Protein 6YIP (pdb70)

Structure (mmCIF, N/CA/C/O backbone):
data_6YIP
#
_entry.id   6YIP
#
_cell.length_a   30.240
_cell.length_b   32.925
_cell.length_c   159.735
_cell.angle_alpha   90.000
_cell.angle_beta   90.000
_cell.angle_gamma   90.000
#
_symmetry.space_group_name_H-M   'P 21 21 21'
#
loop_
_entity.id
_entity.type
_entity.pdbx_description
1 polymer 'Kinesin-like protein KIF20A'
2 non-polymer 'ISOPROPYL ALCOHOL'
3 water water
#
loop_
_atom_site.group_PDB
_atom_site.id
_atom_site.type_symbol
_atom_site.label_atom_id
_atom_site.label_alt_id
_atom_site.label_comp_id
_atom_site.label_asym_id
_atom_site.label_entity_id
_atom_site.label_seq_id
_atom_site.pdbx_PDB_ins_code
_atom_site.Cartn_x
_atom_site.Cartn_y
_atom_site.Cartn_z
_atom_site.occupancy
_atom_site.B_iso_or_equiv
_atom_site.auth_seq_id
_atom_site.auth_comp_id
_atom_site.auth_asym_id
_atom_site.auth_atom_id
_atom_site.pdbx_PDB_model_num
ATOM 1 N N . GLY A 1 1 ? 13.93864 20.82320 5.04773 1.000 26.62173 594 GLY A N 1
ATOM 2 C CA . GLY A 1 1 ? 14.19034 19.56431 4.37157 1.000 16.10499 594 GLY A CA 1
ATOM 3 C C . GLY A 1 1 ? 14.38575 18.38590 5.28926 1.000 23.79437 594 GLY A C 1
ATOM 4 O O . GLY A 1 1 ? 14.01009 18.42326 6.46153 1.000 19.35418 594 GLY A O 1
ATOM 7 N N . PRO A 1 2 ? 14.98346 17.33829 4.77929 1.000 14.76578 595 PRO A N 1
ATOM 8 C CA . PRO A 1 2 ? 15.08929 16.11416 5.58044 1.000 23.44426 595 PRO A CA 1
ATOM 9 C C . PRO A 1 2 ? 16.15075 16.17843 6.65952 1.000 26.38185 595 PRO A C 1
ATOM 10 O O . PRO A 1 2 ? 16.05875 15.46286 7.66769 1.000 18.38130 595 PRO A O 1
ATOM 21 N N . MET A 1 3 ? 17.19023 16.98978 6.44103 1.000 29.86250 596 MET A N 1
ATOM 22 C CA . MET A 1 3 ? 18.20133 17.17099 7.48182 1.000 25.21297 596 MET A CA 1
ATOM 23 C C . MET A 1 3 ? 17.60836 17.90199 8.67362 1.000 8.71074 596 MET A C 1
ATOM 24 O O . MET A 1 3 ? 17.90867 17.58928 9.81655 1.000 11.38838 596 MET A O 1
ATOM 38 N N . VAL A 1 4 ? 16.81754 18.93448 8.40895 1.000 7.15405 597 VAL A N 1
ATOM 39 C CA . VAL A 1 4 ? 16.08767 19.59140 9.46260 1.000 9.06204 597 VAL A CA 1
ATOM 40 C C . VAL A 1 4 ? 15.17726 18.60998 10.14208 1.000 14.72107 597 VAL A C 1
ATOM 41 O O . VAL A 1 4 ? 15.05293 18.61321 11.36275 1.000 21.18876 597 VAL A O 1
ATOM 54 N N . GLU A 1 5 ? 14.52928 17.73894 9.38332 1.000 19.73657 598 GLU A N 1
ATOM 55 C CA . GLU A 1 5 ? 13.57539 16.82019 9.98332 1.000 20.99183 598 GLU A CA 1
ATOM 56 C C . GLU A 1 5 ? 14.25892 15.79062 10.88923 1.000 17.40320 598 GLU A C 1
ATOM 57 O O . GLU A 1 5 ? 13.73197 15.43247 11.95195 1.000 10.68630 598 GLU A O 1
ATOM 69 N N . GLN A 1 6 ? 15.38513 15.26060 10.42667 1.000 20.62781 599 GLN A N 1
ATOM 70 C CA A GLN A 1 6 ? 16.14126 14.33974 11.28434 0.503 19.09864 599 GLN A CA 1
ATOM 71 C CA B GLN A 1 6 ? 16.14834 14.33914 11.27551 0.497 19.07070 599 GLN A CA 1
ATOM 72 C C . GLN A 1 6 ? 16.53848 15.01568 12.56712 1.000 11.47549 599 GLN A C 1
ATOM 73 O O . GLN A 1 6 ? 16.53657 14.39975 13.64032 1.000 12.59195 599 GLN A O 1
ATOM 100 N N . MET A 1 7 ? 16.88091 16.29442 12.51364 1.000 10.04035 600 MET A N 1
ATOM 101 C CA A MET A 1 7 ? 17.24579 17.00772 13.72146 0.333 11.43509 600 MET A CA 1
ATOM 102 C CA B MET A 1 7 ? 17.24619 17.01233 13.71566 0.667 11.25690 600 MET A CA 1
ATOM 103 C C . MET A 1 7 ? 16.04040 17.18705 14.63579 1.000 13.73149 600 MET A C 1
ATOM 104 O O . MET A 1 7 ? 16.12714 16.98189 15.85649 1.000 12.23423 600 MET A O 1
ATOM 129 N N . GLN A 1 8 ? 14.90517 17.56975 14.07625 1.000 14.86780 601 GLN A N 1
ATOM 130 C CA . GLN A 1 8 ? 13.72591 17.75789 14.89998 1.000 9.92288 601 GLN A CA 1
ATOM 131 C C . GLN A 1 8 ? 13.27841 16.43604 15.51491 1.000 6.33580 601 GLN A C 1
ATOM 132 O O . GLN A 1 8 ? 12.73481 16.42066 16.63129 1.000 12.69769 601 GLN A O 1
ATOM 146 N N . GLN A 1 9 ? 13.45927 15.33340 14.78754 1.000 7.91316 602 GLN A N 1
ATOM 147 C CA . GLN A 1 9 ? 13.07941 14.02406 15.29789 1.000 11.93404 602 GLN A CA 1
ATOM 148 C C . GLN A 1 9 ? 13.96517 13.59693 16.46815 1.000 0.86856 602 GLN A C 1
ATOM 149 O O . GLN A 1 9 ? 13.47539 13.15038 17.50065 1.000 6.21192 602 GLN A O 1
ATOM 163 N N . ARG A 1 10 ? 15.27417 13.79645 16.32724 1.000 20.29070 603 ARG A N 1
ATOM 164 C CA . ARG A 1 10 ? 16.15712 13.48174 17.45209 1.000 13.30531 603 ARG A CA 1
ATOM 165 C C . ARG A 1 10 ? 15.83746 14.33365 18.67139 1.000 15.33975 603 ARG A C 1
ATOM 166 O O . ARG A 1 10 ? 15.89145 13.85072 19.80511 1.000 15.20642 603 ARG A O 1
ATOM 187 N N . GLU A 1 11 ? 15.51861 15.59914 18.46753 1.000 10.79907 604 GLU A N 1
ATOM 188 C CA . GLU A 1 11 ? 15.28215 16.49269 19.57370 1.000 9.94914 604 GLU A CA 1
ATOM 189 C C . GLU A 1 11 ? 14.01355 16.09739 20.31639 1.000 8.75817 604 GLU A C 1
ATOM 190 O O . GLU A 1 11 ? 14.00440 15.97448 21.54319 1.000 13.73492 604 GLU A O 1
ATOM 202 N N . GLN A 1 12 ? 12.94308 15.83147 19.56189 1.000 7.63429 605 GLN A N 1
ATOM 203 C CA . GLN A 1 12 ? 11.70681 15.40379 20.21571 1.000 8.81639 605 GLN A CA 1
ATOM 204 C C . GLN A 1 12 ? 11.89597 14.08170 20.93601 1.000 3.58353 605 GLN A C 1
ATOM 205 O O . GLN A 1 12 ? 11.36466 13.88108 22.02183 1.000 8.11169 605 GLN A O 1
ATOM 219 N N . TRP A 1 13 ? 12.54587 13.12093 20.28253 1.000 8.79852 606 TRP A N 1
ATOM 220 C CA . TRP A 1 13 ? 12.79404 11.84945 20.95084 1.000 13.33861 606 TRP A CA 1
ATOM 221 C C . TRP A 1 13 ? 13.42149 12.05658 22.32121 1.000 4.45523 606 TRP A C 1
ATOM 222 O O . TRP A 1 13 ? 12.97770 11.47894 23.33699 1.000 9.52678 606 TRP A O 1
ATOM 243 N N . CYS A 1 14 ? 14.41180 12.94279 22.43888 1.000 8.10073 607 CYS A N 1
ATOM 244 C CA . CYS A 1 14 ? 15.08477 13.13239 23.69396 1.000 7.09948 607 CYS A CA 1
ATOM 245 C C . CYS A 1 14 ? 14.19219 13.86612 24.71438 1.000 9.07052 607 CYS A C 1
ATOM 246 O O . CYS A 1 14 ? 14.19852 13.56144 25.88962 1.000 12.78264 607 CYS A O 1
ATOM 253 N N . SER A 1 15 ? 13.55980 14.92675 24.20017 1.000 6.70543 608 SER A N 1
ATOM 254 C CA A SER A 1 15 ? 12.60266 15.66651 25.03693 0.643 9.53888 608 SER A CA 1
ATOM 255 C CA B SER A 1 15 ? 12.58622 15.66828 25.02110 0.357 9.11472 608 SER A CA 1
ATOM 256 C C . SER A 1 15 ? 11.61807 14.73142 25.69357 1.000 1.38695 608 SER A C 1
ATOM 257 O O . SER A 1 15 ? 11.25328 14.91536 26.83686 1.000 9.26792 608 SER A O 1
ATOM 272 N N . GLU A 1 16 ? 11.11054 13.74403 24.96519 1.000 7.00635 609 GL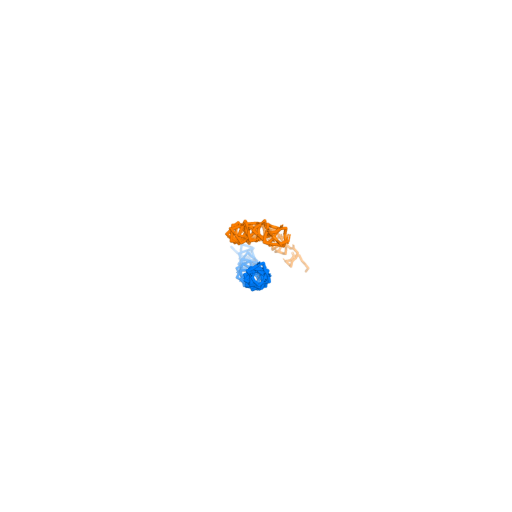U A N 1
ATOM 273 C CA . GLU A 1 16 ? 10.14599 12.88331 25.62844 1.000 11.55229 609 GLU A CA 1
ATOM 274 C C . GLU A 1 16 ? 10.77617 12.05965 26.73663 1.000 11.61722 609 GLU A C 1
ATOM 275 O O . GLU A 1 16 ? 10.13927 11.80667 27.75072 1.000 9.09541 609 GLU A O 1
ATOM 287 N N . HIS A 1 17 ? 12.01765 11.62919 26.56685 1.000 8.78672 610 HIS A N 1
ATOM 288 C CA . HIS A 1 17 ? 12.70026 10.91492 27.62688 1.000 10.28000 610 HIS A CA 1
ATOM 289 C C . HIS A 1 17 ? 13.02035 11.81361 28.82401 1.000 14.89875 610 HIS A C 1
ATOM 290 O O . HIS A 1 17 ? 12.94888 11.37451 29.97367 1.000 8.42581 610 HIS A O 1
ATOM 304 N N . LEU A 1 18 ? 13.38379 13.07694 28.59023 1.000 7.49416 611 LEU A N 1
ATOM 305 C CA . LEU A 1 18 ? 13.59075 13.98104 29.70309 1.000 11.36450 611 LEU A CA 1
ATOM 306 C C . LEU A 1 18 ? 12.29949 14.17370 30.49149 1.000 10.15599 611 LEU A C 1
ATOM 307 O O . LEU A 1 18 ? 12.30365 14.22704 31.71613 1.000 9.59036 611 LEU A O 1
ATOM 323 N N . ASP A 1 19 ? 11.16795 14.24842 29.78746 1.000 11.79882 612 ASP A N 1
ATOM 324 C CA . ASP A 1 19 ? 9.89677 14.36340 30.50306 1.000 10.55475 612 ASP A CA 1
ATOM 325 C C . ASP A 1 19 ? 9.63868 13.15168 31.38276 1.000 4.79277 612 ASP A C 1
ATOM 326 O O . ASP A 1 19 ? 9.12877 13.28895 32.49050 1.000 14.15624 612 ASP A O 1
ATOM 335 N N . THR A 1 20 ? 9.79479 11.94892 30.80445 1.000 9.54826 613 THR A N 1
ATOM 336 C CA . THR A 1 20 ? 9.61794 10.73278 31.59949 1.000 7.19250 613 THR A CA 1
ATOM 337 C C . THR A 1 20 ? 10.56250 10.67933 32.79678 1.000 9.86365 613 THR A C 1
ATOM 338 O O . THR A 1 20 ? 10.16138 10.30676 33.89868 1.000 9.08615 613 THR A O 1
ATOM 349 N N . GLN A 1 21 ? 11.83631 11.02176 32.60890 1.000 4.85365 614 GLN A N 1
ATOM 350 C CA . GLN A 1 21 ? 12.72025 11.01478 33.75797 1.000 7.08795 614 GLN A CA 1
ATOM 351 C C . GLN A 1 21 ? 12.23461 11.97231 34.83139 1.000 16.06777 614 GLN A C 1
ATOM 352 O O . GLN A 1 21 ? 12.15601 11.62372 36.01113 1.000 13.81830 614 GLN A O 1
ATOM 366 N N . LYS A 1 22 ? 11.90597 13.19306 34.43822 1.000 3.91417 615 LYS A N 1
ATOM 367 C CA . LYS A 1 22 ? 11.36496 14.14863 35.37619 1.000 3.90515 615 LYS A CA 1
ATOM 368 C C . LYS A 1 22 ? 10.22337 13.55039 36.18125 1.000 8.27685 615 LYS A C 1
ATOM 369 O O . LYS A 1 22 ? 10.17891 13.70712 37.39516 1.000 13.08094 615 LYS A O 1
ATOM 388 N N . GLU A 1 23 ? 9.29953 12.83262 35.53226 1.000 3.00604 616 GLU A N 1
ATOM 389 C CA . GLU A 1 23 ? 8.21666 12.26936 36.34464 1.000 3.15827 616 GLU A CA 1
ATOM 390 C C . GLU A 1 23 ? 8.68399 11.12807 37.23733 1.000 10.41177 616 GLU A C 1
ATOM 391 O O . GLU A 1 23 ? 8.16921 10.94009 38.33983 1.000 14.98231 616 GLU A O 1
ATOM 403 N N . LEU A 1 24 ? 9.57154 10.27458 36.72446 1.000 14.99840 617 LEU A N 1
ATOM 404 C CA . LEU A 1 24 ? 10.07669 9.19276 37.55519 1.000 12.79423 617 LEU A CA 1
ATOM 405 C C . LEU A 1 24 ? 10.86263 9.72031 38.74927 1.000 3.20396 617 LEU A C 1
ATOM 406 O O . LEU A 1 24 ? 10.78231 9.17874 39.85222 1.000 5.20167 617 LEU A O 1
ATOM 422 N N . LEU A 1 25 ? 11.62682 10.78429 38.56653 1.000 4.87306 618 LEU A N 1
ATOM 423 C CA . LEU A 1 25 ? 12.37792 11.26956 39.70680 1.000 3.35639 618 LEU A CA 1
ATOM 424 C C . LEU A 1 25 ? 11.47093 11.80587 40.81277 1.000 5.60009 618 LEU A C 1
ATOM 425 O O . LEU A 1 25 ? 11.79246 11.72995 42.00129 1.000 5.75316 618 LEU A O 1
ATOM 441 N N . GLU A 1 26 ? 10.38565 12.44602 40.42035 1.000 7.64534 619 GLU A N 1
ATOM 442 C CA . GLU A 1 26 ? 9.44338 12.91528 41.40718 1.000 10.13058 619 GLU A CA 1
ATOM 443 C C . GLU A 1 26 ? 8.81119 11.75842 42.16282 1.000 11.97793 619 GLU A C 1
ATOM 444 O O . GLU A 1 26 ? 8.52552 11.87806 43.35249 1.000 14.06907 619 GLU A O 1
ATOM 456 N N . GLU A 1 27 ? 8.56672 10.63004 41.49610 1.000 9.44063 620 GLU A N 1
ATOM 457 C CA . GLU A 1 27 ? 8.02330 9.50738 42.25394 1.000 9.69507 620 GLU A CA 1
ATOM 458 C C . GLU A 1 27 ? 9.05105 8.96724 43.22785 1.000 14.91458 620 GLU A C 1
ATOM 459 O O . GLU A 1 27 ? 8.71423 8.57511 44.35796 1.000 12.21836 620 GLU A O 1
ATOM 471 N N . MET A 1 28 ? 10.30098 8.85144 42.78149 1.000 7.43154 621 MET A N 1
ATOM 472 C CA . MET A 1 28 ? 11.34771 8.43374 43.70728 1.000 8.76335 621 MET A CA 1
ATOM 473 C C . MET A 1 28 ? 11.49189 9.36843 44.90221 1.000 5.46814 621 MET A C 1
ATOM 474 O O . MET A 1 28 ? 11.82681 8.92571 45.99590 1.000 6.74944 621 MET A O 1
ATOM 488 N N . TYR A 1 29 ? 11.31227 10.67336 44.67325 1.000 5.30242 622 TYR A N 1
ATOM 489 C CA . TYR A 1 29 ? 11.34206 11.61587 45.79287 1.000 10.61496 622 TYR A CA 1
ATOM 490 C C . TYR A 1 29 ? 10.16342 11.38560 46.72684 1.000 12.49899 622 TYR A C 1
ATOM 491 O O . TYR A 1 29 ? 10.33214 11.28724 47.93410 1.000 9.81809 622 TYR A O 1
ATOM 509 N N . GLU A 1 30 ? 8.96136 11.22509 46.17992 1.000 9.90650 623 GLU A N 1
ATOM 510 C CA . GLU A 1 30 ? 7.81309 10.93576 47.02705 1.000 8.67865 623 GLU A CA 1
ATOM 511 C C . GLU A 1 30 ? 8.03188 9.69903 47.89087 1.000 10.70661 623 GLU A C 1
ATOM 512 O O . GLU A 1 30 ? 7.71907 9.71538 49.07348 1.000 16.05617 623 GLU A O 1
ATOM 524 N N . GLU A 1 31 ? 8.58923 8.63495 47.31883 1.000 9.28403 624 GLU A N 1
ATOM 525 C CA . GLU A 1 31 ? 8.84455 7.46158 48.15304 1.000 10.89913 624 GLU A CA 1
ATOM 526 C C . GLU A 1 31 ? 9.90443 7.76200 49.19926 1.000 7.74500 624 GLU A C 1
ATOM 527 O O . GLU A 1 31 ? 9.79971 7.31378 50.33929 1.000 14.38774 624 GLU A O 1
ATOM 539 N N . LYS A 1 32 ? 10.97050 8.46150 48.82242 1.000 7.72344 625 LYS A N 1
ATOM 540 C CA . LYS A 1 32 ? 12.01252 8.74095 49.80498 1.000 6.56174 625 LYS A CA 1
ATOM 541 C C . LYS A 1 32 ? 11.50719 9.64285 50.90842 1.000 0.10331 625 LYS A C 1
ATOM 542 O O . LYS A 1 32 ? 11.99607 9.58123 52.02065 1.000 4.51312 625 LYS A O 1
ATOM 561 N N . LEU A 1 33 ? 10.61609 10.57286 50.55058 1.000 11.60129 626 LEU A N 1
ATOM 562 C CA . LEU A 1 33 ? 9.94118 11.38684 51.53810 1.000 7.92812 626 LEU A CA 1
ATOM 563 C C . LEU A 1 33 ? 9.10465 10.53498 52.45958 1.000 6.21283 626 LEU A C 1
ATOM 564 O O . LEU A 1 33 ? 9.13191 10.71268 53.67949 1.000 10.74480 626 LEU A O 1
ATOM 580 N N . ASN A 1 34 ? 8.32836 9.60928 51.89337 1.000 11.76260 627 ASN A N 1
ATOM 581 C CA . ASN A 1 34 ? 7.53014 8.72289 52.74257 1.000 12.62368 627 ASN A CA 1
ATOM 582 C C . ASN A 1 34 ? 8.42414 7.97376 53.72784 1.000 7.86372 627 ASN A C 1
ATOM 583 O O . ASN A 1 34 ? 8.11182 7.87132 54.91498 1.000 11.60870 627 ASN A O 1
ATOM 594 N N . ILE A 1 35 ? 9.52146 7.39975 53.23389 1.000 16.28091 628 ILE A N 1
ATOM 595 C CA . ILE A 1 35 ? 10.42932 6.67176 54.10985 1.000 11.48232 628 ILE A CA 1
ATOM 596 C C . ILE A 1 35 ? 10.96287 7.58265 55.19874 1.000 6.20229 628 ILE A C 1
ATOM 597 O O . ILE A 1 35 ? 11.07680 7.17886 56.35195 1.000 8.40571 628 ILE A O 1
ATOM 613 N N . LEU A 1 36 ? 11.29358 8.82846 54.85578 1.000 7.55785 629 LEU A N 1
ATOM 614 C CA . LEU A 1 36 ? 11.86087 9.73045 55.86014 1.000 10.39039 629 LEU A CA 1
ATOM 615 C C . LEU A 1 36 ? 10.81948 10.15689 56.90101 1.000 4.79569 629 LEU A C 1
ATOM 616 O O . LEU A 1 36 ? 11.04213 10.03554 58.11217 1.000 10.80852 629 LEU A O 1
ATOM 632 N N . LYS A 1 37 ? 9.65924 10.63577 56.46186 1.000 14.34915 630 LYS A N 1
ATOM 633 C CA . LYS A 1 37 ? 8.58968 10.88786 57.42594 1.000 13.96806 630 LYS A CA 1
ATOM 634 C C . LYS A 1 37 ? 8.40564 9.70289 58.35438 1.000 8.03327 630 LYS A C 1
ATOM 635 O O . LYS A 1 37 ? 8.36757 9.85790 59.58037 1.000 15.27611 630 LYS A O 1
ATOM 654 N N . GLU A 1 38 ? 8.29087 8.49728 57.80170 1.000 10.53486 631 GLU A N 1
ATOM 655 C CA . GLU A 1 38 ? 8.01751 7.34426 58.64424 1.000 5.82770 631 GLU A CA 1
ATOM 656 C C . GLU A 1 38 ? 9.16691 7.08566 59.60828 1.000 9.18053 631 GLU A C 1
ATOM 657 O O . GLU A 1 38 ? 8.95020 6.80135 60.78432 1.000 13.58677 631 GLU A O 1
ATOM 669 N N . SER A 1 39 ? 10.40362 7.22237 59.14961 1.000 6.03098 632 SER A N 1
ATOM 670 C CA . SER A 1 39 ? 11.51141 6.96013 60.05144 1.000 3.51166 632 SER A CA 1
ATOM 671 C C . SER A 1 39 ? 11.56118 7.98386 61.15849 1.000 13.78146 632 SER A C 1
ATOM 672 O O . SER A 1 39 ? 11.80552 7.64979 62.33270 1.000 13.96116 632 SER A O 1
ATOM 680 N N . LEU A 1 40 ? 11.40229 9.25972 60.80453 1.000 11.30629 633 LEU A N 1
ATOM 681 C CA . LEU A 1 40 ? 11.50080 10.30288 61.81629 1.000 7.02166 633 LEU A CA 1
ATOM 682 C C . LEU A 1 40 ? 10.35108 10.19650 62.81582 1.000 1.88728 633 LEU A C 1
ATOM 683 O O . LEU A 1 40 ? 10.55973 10.22370 64.01740 1.000 7.54787 633 LEU A O 1
ATOM 699 N N . THR A 1 41 ? 9.12388 10.07475 62.32361 1.000 15.24095 634 THR A N 1
ATOM 700 C CA . THR A 1 41 ? 8.01324 9.86072 63.24869 1.000 15.25061 634 THR A CA 1
ATOM 701 C C . THR A 1 41 ? 8.27840 8.67342 64.18259 1.000 19.77759 634 THR A C 1
ATOM 702 O O . THR A 1 41 ? 8.34756 8.83228 65.40527 1.000 30.55877 634 THR A O 1
ATOM 713 N N . SER A 1 42 ? 8.45404 7.47424 63.63151 1.000 12.69371 635 SER A N 1
ATOM 714 C CA A SER A 1 42 ? 8.63930 6.30032 64.47992 0.532 9.88274 635 SER A CA 1
ATOM 715 C CA B SER A 1 42 ? 8.63770 6.30128 64.48240 0.468 10.04773 635 SER A CA 1
ATOM 716 C C . SER A 1 42 ? 9.76838 6.51175 65.48741 1.000 7.32169 635 SER A C 1
ATOM 717 O O . SER A 1 42 ? 9.65685 6.12094 66.65172 1.000 13.96471 635 SER A O 1
ATOM 732 N N . PHE A 1 43 ? 10.85406 7.15479 65.07364 1.000 9.33226 636 PHE A N 1
ATOM 733 C CA . PHE A 1 43 ? 11.92987 7.34895 66.04743 1.000 7.74566 636 PHE A CA 1
ATOM 734 C C . PHE A 1 43 ? 11.49703 8.25867 67.18983 1.000 5.76694 636 PHE A C 1
ATOM 735 O O . PHE A 1 43 ? 11.65336 7.92620 68.36701 1.000 12.07821 636 PHE A O 1
A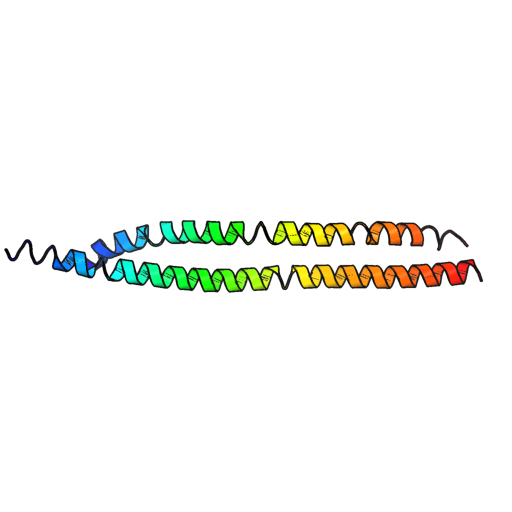TOM 752 N N . TYR A 1 44 ? 10.93344 9.40452 66.86915 1.000 10.93202 637 TYR A N 1
ATOM 753 C CA . TYR A 1 44 ? 10.60716 10.34620 67.92131 1.000 13.15214 637 TYR A CA 1
ATOM 754 C C . TYR A 1 44 ? 9.42894 9.86269 68.73927 1.000 13.97065 637 TYR A C 1
ATOM 755 O O . TYR A 1 44 ? 9.39502 10.09320 69.95106 1.000 15.55187 637 TYR A O 1
ATOM 773 N N . GLN A 1 45 ? 8.50515 9.11370 68.14565 1.000 10.62506 638 GLN A N 1
ATOM 774 C CA . GLN A 1 45 ? 7.46475 8.52007 68.97543 1.000 7.60579 638 GLN A CA 1
ATOM 775 C C . GLN A 1 45 ? 8.03324 7.58173 70.02879 1.000 13.88252 638 GLN A C 1
ATOM 776 O O . GLN A 1 45 ? 7.58747 7.58334 71.16975 1.000 10.64127 638 GLN A O 1
ATOM 790 N N . GLU A 1 46 ? 8.97228 6.73131 69.64971 1.000 9.06841 639 GLU A N 1
ATOM 791 C CA . GLU A 1 46 ? 9.57036 5.87072 70.64581 1.000 6.70060 639 GLU A CA 1
ATO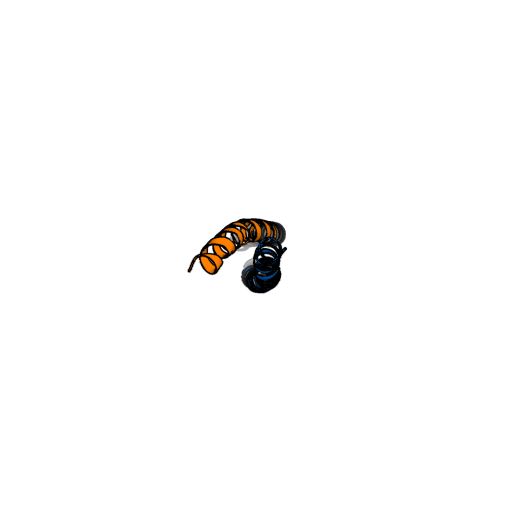M 792 C C . GLU A 1 46 ? 10.24448 6.68113 71.73409 1.000 15.62104 639 GLU A C 1
ATOM 793 O O . GLU A 1 46 ? 10.17550 6.33310 72.91486 1.000 12.67111 639 GLU A O 1
ATOM 805 N N . GLU A 1 47 ? 10.90824 7.76053 71.36057 1.000 10.43637 640 GLU A N 1
ATOM 806 C CA . GLU A 1 47 ? 11.59220 8.56511 72.35339 1.000 12.60246 640 GLU A CA 1
ATOM 807 C C . GLU A 1 47 ? 10.58596 9.26737 73.24816 1.000 1.64143 640 GLU A C 1
ATOM 808 O O . GLU A 1 47 ? 10.75794 9.30571 74.43651 1.000 6.30415 640 GLU A O 1
ATOM 820 N N . ILE A 1 48 ? 9.50119 9.78687 72.66001 1.000 11.16939 641 ILE A N 1
ATOM 821 C CA . ILE A 1 48 ? 8.48198 10.44140 73.47606 1.000 4.18907 641 ILE A CA 1
ATOM 822 C C . ILE A 1 48 ? 7.83253 9.44635 74.42778 1.000 6.98264 641 ILE A C 1
ATOM 823 O O . ILE A 1 48 ? 7.75726 9.67661 75.62926 1.000 9.84703 641 ILE A O 1
ATOM 839 N N . GLN A 1 49 ? 7.39478 8.30719 73.90690 1.000 6.00007 642 GLN A N 1
ATOM 840 C CA . GLN A 1 49 ? 6.87861 7.23082 74.75158 1.000 15.01562 642 GLN A CA 1
ATOM 841 C C . GLN A 1 49 ? 7.83691 6.82961 75.87938 1.000 9.90913 642 GLN A C 1
ATOM 842 O O . GLN A 1 49 ? 7.43616 6.69658 77.03556 1.000 10.34327 642 GLN A O 1
ATOM 856 N N . GLU A 1 50 ? 9.10130 6.58290 75.55298 1.000 14.48354 643 GLU A N 1
ATOM 857 C CA . GLU A 1 50 ? 10.04488 6.20935 76.60158 1.000 7.56142 643 GLU A CA 1
ATOM 858 C C . GLU A 1 50 ? 10.13116 7.26562 77.70559 1.000 7.48730 643 GLU A C 1
ATOM 859 O O . GLU A 1 50 ? 10.24624 6.92479 78.89148 1.000 10.20073 643 GLU A O 1
ATOM 871 N N . ARG A 1 51 ? 10.09141 8.54522 77.33976 1.000 10.48446 644 ARG A N 1
ATOM 872 C CA . ARG A 1 51 ? 10.15557 9.59826 78.33224 1.000 12.03790 644 ARG A CA 1
ATOM 873 C C . ARG A 1 51 ? 8.83952 9.71437 79.07945 1.000 5.14143 644 ARG A C 1
ATOM 874 O O . ARG A 1 51 ? 8.82333 9.92497 80.28995 1.000 9.52684 644 ARG A O 1
ATOM 895 N N . ASP A 1 52 ? 7.71515 9.59705 78.36849 1.000 9.43884 645 ASP A N 1
ATOM 896 C CA . ASP A 1 52 ? 6.44291 9.55639 79.09542 1.000 13.42461 645 ASP A CA 1
ATOM 897 C C . ASP A 1 52 ? 6.43268 8.45780 80.15814 1.000 8.25007 645 ASP A C 1
ATOM 898 O O . ASP A 1 52 ? 5.99524 8.67707 81.27647 1.000 9.33068 645 ASP A O 1
ATOM 907 N N . GLU A 1 53 ? 6.88676 7.24731 79.80899 1.000 15.38157 646 GLU A N 1
ATOM 908 C CA . GLU A 1 53 ? 6.93815 6.17236 80.79148 1.000 9.39633 646 GLU A CA 1
ATOM 909 C C . GLU A 1 53 ? 7.92272 6.45480 81.93042 1.000 7.97176 646 GLU A C 1
ATOM 910 O O . GLU A 1 53 ? 7.70095 6.01826 83.04875 1.000 10.80151 646 GLU A O 1
ATOM 922 N N . LYS A 1 54 ? 9.01264 7.18184 81.67832 1.000 11.62720 647 LYS A N 1
ATOM 923 C CA . LYS A 1 54 ? 9.87706 7.55491 82.78938 1.000 10.67831 647 LYS A CA 1
ATOM 924 C C . LYS A 1 54 ? 9.18268 8.54168 83.72119 1.000 8.10751 647 LYS A C 1
ATOM 925 O O . LYS A 1 54 ? 9.32522 8.45402 84.94048 1.000 6.92549 647 LYS A O 1
ATOM 944 N N . ILE A 1 55 ? 8.43055 9.49223 83.17496 1.000 14.94025 648 ILE A N 1
ATOM 945 C CA . ILE A 1 55 ? 7.68083 10.40305 84.02606 1.000 10.94526 648 ILE A CA 1
ATOM 946 C C . ILE A 1 55 ? 6.72137 9.62688 84.91363 1.000 9.11128 648 ILE A C 1
ATOM 947 O O . ILE A 1 55 ? 6.58706 9.91326 86.09549 1.000 7.65849 648 ILE A O 1
ATOM 963 N N . GLU A 1 56 ? 6.03564 8.63109 84.35913 1.000 10.54344 649 GLU A N 1
ATOM 964 C CA . GLU A 1 56 ? 5.08573 7.89461 85.19977 1.000 14.81181 649 GLU A CA 1
ATOM 965 C C . GLU A 1 56 ? 5.80554 7.08775 86.25461 1.000 13.18925 649 GLU A C 1
ATOM 966 O O . GLU A 1 56 ? 5.35802 6.99301 87.40106 1.000 12.06867 649 GLU A O 1
ATOM 978 N N . GLU A 1 57 ? 6.90861 6.47051 85.88236 1.000 13.63123 650 GLU A N 1
ATOM 979 C CA . GLU A 1 57 ? 7.62006 5.68738 86.87151 1.000 11.18241 650 GLU A CA 1
ATOM 980 C C . GLU A 1 57 ? 8.20120 6.56612 87.95543 1.000 13.62471 650 GLU A C 1
ATOM 981 O O . GLU A 1 57 ? 8.22854 6.18385 89.13536 1.000 11.31220 650 GLU A O 1
ATOM 993 N N . LEU A 1 58 ? 8.68296 7.74946 87.59367 1.000 16.86958 651 LEU A N 1
ATOM 994 C CA . LEU A 1 58 ? 9.21320 8.61851 88.62173 1.000 9.97154 651 LEU A CA 1
ATOM 995 C C . LEU A 1 58 ? 8.09669 9.08756 89.55433 1.000 6.84616 651 LEU A C 1
ATOM 996 O O . LEU A 1 58 ? 8.30781 9.20969 90.75064 1.000 11.43752 651 LEU A O 1
ATOM 1012 N N . GLU A 1 59 ? 6.92264 9.41184 88.98447 1.000 7.87429 652 GLU A N 1
ATOM 1013 C CA . GLU A 1 59 ? 5.77329 9.78614 89.80017 1.000 4.02313 652 GLU A CA 1
ATOM 1014 C C . GLU A 1 59 ? 5.38945 8.69082 90.78481 1.000 6.59301 652 GLU A C 1
ATOM 1015 O O . GLU A 1 59 ? 5.02364 8.98628 91.92338 1.000 9.66488 652 GLU A O 1
ATOM 1027 N N . ALA A 1 60 ? 5.49449 7.41565 90.40381 1.000 7.96790 653 ALA A N 1
ATOM 1028 C CA . ALA A 1 60 ? 5.16485 6.34736 91.34906 1.000 9.22161 653 ALA A CA 1
ATOM 1029 C C . ALA A 1 60 ? 6.28632 6.09203 92.34401 1.000 12.99685 653 ALA A C 1
ATOM 1030 O O . ALA A 1 60 ? 6.01803 5.73453 93.49838 1.000 13.60309 653 ALA A O 1
ATOM 1037 N N . LEU A 1 61 ? 7.54263 6.29956 91.94633 1.000 14.21328 654 LEU A N 1
ATOM 1038 C CA . LEU A 1 61 ? 8.63046 6.24069 92.91818 1.000 13.93283 654 LEU A CA 1
ATOM 1039 C C . LEU A 1 61 ? 8.54133 7.38493 93.91010 1.000 11.17332 654 LEU A C 1
ATOM 1040 O O . LEU A 1 61 ? 8.87114 7.22923 95.08581 1.000 12.16337 654 LEU A O 1
ATOM 1056 N N . LEU A 1 62 ? 8.11863 8.55824 93.46018 1.000 12.81093 655 LEU A N 1
ATOM 1057 C CA . LEU A 1 62 ? 7.95458 9.65979 94.39387 1.000 7.29928 655 LEU A CA 1
ATOM 1058 C C . LEU A 1 62 ? 6.86692 9.34961 95.40701 1.000 4.93777 655 LEU A C 1
ATOM 1059 O O . LEU A 1 62 ? 7.04304 9.56800 96.62012 1.000 11.32672 655 LEU A O 1
ATOM 1075 N N . GLN A 1 63 ? 5.73053 8.83058 94.94139 1.000 7.81445 656 GLN A N 1
ATOM 1076 C CA . GLN A 1 63 ? 4.65971 8.54013 95.89496 1.000 3.22200 656 GLN A CA 1
ATOM 1077 C C . GLN A 1 63 ? 5.11546 7.48845 96.88466 1.000 14.76775 656 GLN A C 1
ATOM 1078 O O . GLN A 1 63 ? 4.96730 7.66235 98.08969 1.000 18.06898 656 GLN A O 1
ATOM 1092 N N . GLU A 1 64 ? 5.72879 6.41096 96.40971 1.000 20.93295 657 GLU A N 1
ATOM 1093 C CA . GLU A 1 64 ? 6.30114 5.41852 97.31432 1.000 15.25628 657 GLU A CA 1
ATOM 1094 C C . GLU A 1 64 ? 7.26873 6.04134 98.32987 1.000 13.82755 657 GLU A C 1
ATOM 1095 O O . GLU A 1 64 ? 7.21103 5.75245 99.53486 1.000 16.04649 657 GLU A O 1
ATOM 1107 N N . ALA A 1 65 ? 8.17510 6.89984 97.87026 1.000 10.47556 658 ALA A N 1
ATOM 1108 C CA . ALA A 1 65 ? 9.15066 7.45836 98.79635 1.000 15.67269 658 ALA A CA 1
ATOM 1109 C C . ALA A 1 65 ? 8.46512 8.27557 99.88371 1.000 25.64552 658 ALA A C 1
ATOM 1110 O O . ALA A 1 65 ? 8.90727 8.29283 101.04220 1.000 22.26125 658 ALA A O 1
ATOM 1117 N N . ARG A 1 66 ? 7.38757 8.96376 99.52636 1.000 15.18311 659 ARG A N 1
ATOM 1118 C CA . ARG A 1 66 ? 6.66313 9.78446 100.47263 1.000 15.05738 659 ARG A CA 1
ATOM 1119 C C . ARG A 1 66 ? 5.77958 8.96003 101.39400 1.000 22.26718 659 ARG A C 1
ATOM 1120 O O . ARG A 1 66 ? 5.48132 9.39920 102.50710 1.000 27.56531 659 ARG A O 1
ATOM 1141 N N . GLN A 1 67 ? 5.32943 7.79401 100.94369 1.000 16.55256 660 GLN A N 1
ATOM 1142 C CA . GLN A 1 67 ? 4.60404 6.89090 101.81831 1.000 22.06013 660 GLN A CA 1
ATOM 1143 C C . GLN A 1 67 ? 5.53292 6.34781 102.88491 1.000 35.45566 660 GLN A C 1
ATOM 1144 O O . GLN A 1 67 ? 5.15674 6.26117 104.05990 1.000 36.56472 660 GLN A O 1
ATOM 1158 N N . GLN A 1 68 ? 6.75427 5.97172 102.48631 1.000 23.10678 661 GLN A N 1
ATOM 1159 C CA . GLN A 1 68 ? 7.73321 5.47537 103.45606 1.000 26.24396 661 GLN A CA 1
ATOM 1160 C C . GLN A 1 68 ? 8.21391 6.57851 104.39343 1.000 34.62616 661 GLN A C 1
ATOM 1161 O O . GLN A 1 68 ? 8.46651 6.30949 105.57340 1.000 45.64069 661 GLN A O 1
ATOM 1175 N N . SER A 1 69 ? 8.29674 7.82612 103.92094 1.000 38.29660 662 SER A N 1
ATOM 1176 C CA . SER A 1 69 ? 8.69055 8.92317 104.80083 1.000 47.95660 662 SER A CA 1
ATOM 1177 C C . SER A 1 69 ? 7.59150 9.24532 105.82841 1.000 50.17908 662 SER A C 1
ATOM 1178 O O . SER A 1 69 ? 7.89894 9.50129 106.99906 1.000 35.14073 662 SER A O 1
ATOM 1186 N N . VAL A 1 70 ? 6.32166 9.24467 105.40437 1.000 62.25477 663 VAL A N 1
ATOM 1187 C CA . VAL A 1 70 ? 5.20980 9.42520 106.35015 1.000 62.83338 663 VAL A CA 1
ATOM 1188 C C . VAL A 1 70 ? 5.21113 8.29066 107.36539 1.000 57.96914 663 VAL A C 1
ATOM 1189 O O . VAL A 1 70 ? 5.25132 8.51301 108.58346 1.000 70.34074 663 VAL A O 1
ATOM 1202 N N . ALA A 1 71 ? 5.14586 7.06108 106.87670 1.000 40.02933 664 ALA A N 1
ATOM 1203 C CA . ALA A 1 71 ? 5.33946 5.90449 107.72004 1.000 36.50766 664 ALA A CA 1
ATOM 1204 C C . ALA A 1 71 ? 6.67217 6.09588 108.44967 1.000 29.98937 664 ALA A C 1
ATOM 1205 O O . ALA A 1 71 ? 6.82208 5.71920 109.61206 1.000 38.31610 664 ALA A O 1
ATOM 1212 N N . GLN B 1 8 ? 24.65661 4.44565 17.94889 1.000 59.54182 601 GLN B N 1
ATOM 1213 C CA . GLN B 1 8 ? 25.45181 4.75859 19.13741 1.000 65.93035 601 GLN B CA 1
ATOM 1214 C C . GLN B 1 8 ? 25.28556 6.18202 19.70262 1.000 63.46649 601 GLN B C 1
ATOM 1215 O O . GLN B 1 8 ? 25.18440 6.35332 20.93008 1.000 46.82695 601 GLN B O 1
ATOM 1218 N N . GLN B 1 9 ? 25.23616 7.18766 18.81331 1.000 62.64275 602 GLN B N 1
ATOM 1219 C CA . GLN B 1 9 ? 25.43221 8.57671 19.23315 1.000 56.93491 602 GLN B CA 1
ATOM 1220 C C . GLN B 1 9 ? 24.15813 9.25690 19.74259 1.000 51.15141 602 GLN B C 1
ATOM 1221 O O . GLN B 1 9 ? 24.25011 10.16586 20.58251 1.000 34.88914 602 GLN B O 1
ATOM 1235 N N . ARG B 1 10 ? 22.97752 8.86216 19.24495 1.000 53.02602 603 ARG B N 1
ATOM 1236 C CA . ARG B 1 10 ? 21.72385 9.37722 19.79652 1.000 34.71974 603 ARG B CA 1
ATOM 1237 C C . ARG B 1 10 ? 21.62974 9.09513 21.29131 1.000 29.97126 603 ARG B C 1
ATOM 1238 O O . ARG B 1 10 ? 21.37389 9.99798 22.09519 1.000 29.36188 603 ARG B O 1
ATOM 1259 N N . GLU B 1 11 ? 21.83025 7.82920 21.68278 1.000 40.67058 604 GLU B N 1
ATOM 1260 C CA . GLU B 1 11 ? 21.71856 7.44738 23.09246 1.000 37.30596 604 GLU B CA 1
ATOM 1261 C C . GLU B 1 11 ? 22.58751 8.33317 23.98039 1.000 32.33060 604 GLU B C 1
ATOM 1262 O O . GLU B 1 11 ? 22.11836 8.88489 24.98568 1.000 30.92821 604 GLU B O 1
ATOM 1274 N N . GLN B 1 12 ? 23.86676 8.47241 23.61849 1.000 36.06273 605 GLN B N 1
ATOM 1275 C CA . GLN B 1 12 ? 24.83065 9.18496 24.44567 1.000 50.60781 605 GLN B CA 1
ATOM 1276 C C . GLN B 1 12 ? 24.65935 10.70131 24.38816 1.000 44.07332 605 GLN B C 1
ATOM 1277 O O . GLN B 1 12 ? 24.99826 11.38947 25.36162 1.000 38.87618 605 GLN B O 1
ATOM 1291 N N . TRP B 1 13 ? 24.10073 11.24331 23.30473 1.000 37.09789 606 TRP B N 1
ATOM 1292 C CA . TRP B 1 13 ? 23.82361 12.68145 23.28049 1.000 47.30867 606 TRP B CA 1
ATOM 1293 C C . TRP B 1 13 ? 22.65708 13.05111 24.20723 1.000 52.76942 606 TRP B C 1
ATOM 1294 O O . TRP B 1 13 ? 22.72775 14.02707 24.96709 1.000 42.56909 606 TRP B O 1
ATOM 1315 N N . CYS B 1 14 ? 21.54664 12.32007 24.11133 1.000 35.74011 607 CYS B N 1
ATOM 1316 C CA . CYS B 1 14 ? 20.43633 12.51284 25.03137 1.000 31.25989 607 CYS B CA 1
ATOM 1317 C C . CYS B 1 14 ? 20.83443 12.19344 26.46878 1.000 25.30565 607 CYS B C 1
ATOM 1318 O O . CYS B 1 14 ? 20.45142 12.91129 27.40548 1.000 25.15313 607 CYS B O 1
ATOM 1325 N N . SER B 1 15 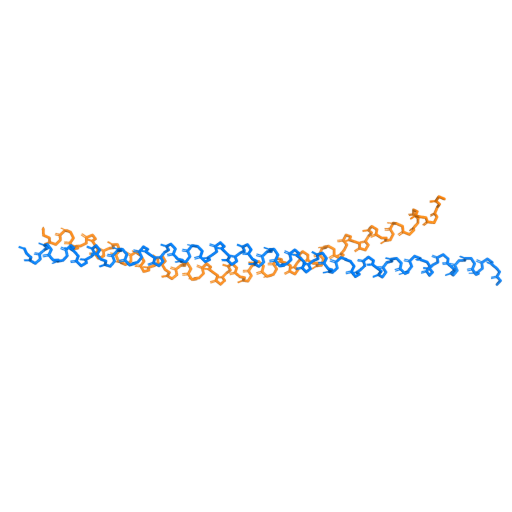? 21.55426 11.08237 26.66744 1.000 14.71591 608 SER B N 1
ATOM 1326 C CA . SER B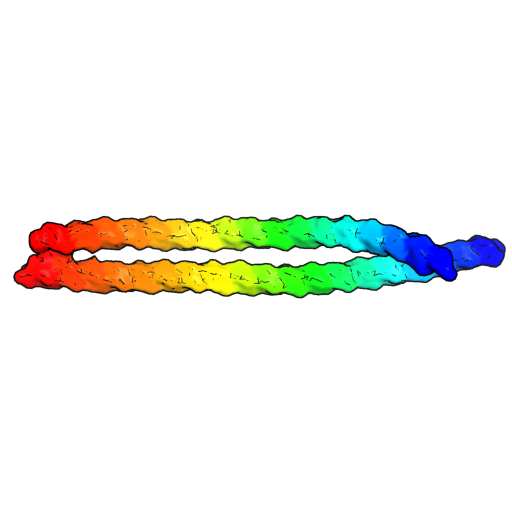 1 15 ? 21.84505 10.60479 28.00980 1.000 25.94590 608 SER B CA 1
ATOM 1327 C C . SER B 1 15 ? 22.65065 11.63524 28.78847 1.000 20.40242 608 SER B C 1
ATOM 1328 O O . SER B 1 15 ? 22.66764 11.61031 30.02559 1.000 20.04893 608 SER B O 1
ATOM 1336 N N . GLU B 1 16 ? 23.32358 12.53481 28.08222 1.000 22.52528 609 GLU B N 1
ATOM 1337 C CA . GLU B 1 16 ? 24.08070 13.57071 28.75805 1.000 24.55881 609 GLU B CA 1
ATOM 1338 C C . GLU B 1 16 ? 23.14845 14.61912 29.35702 1.000 19.89804 609 GLU B C 1
ATOM 1339 O O . GLU B 1 16 ? 23.35318 15.08002 30.49387 1.000 16.81233 609 GLU B O 1
ATOM 1351 N N . HIS B 1 17 ? 22.11998 15.01258 28.61027 1.000 16.23853 610 HIS B N 1
ATOM 1352 C CA . HIS B 1 17 ? 21.12798 15.90538 29.18626 1.000 10.32848 610 HIS B CA 1
ATOM 1353 C C . HIS B 1 17 ? 20.34351 15.20286 30.27332 1.000 6.79117 610 HIS B C 1
ATOM 1354 O O . HIS B 1 17 ? 19.95039 15.83373 31.25311 1.000 11.48925 610 HIS B O 1
ATOM 1368 N N . LEU B 1 18 ? 20.15367 13.89165 30.13340 1.000 9.26526 611 LEU B N 1
ATOM 1369 C CA . LEU B 1 18 ? 19.50872 13.09930 31.15888 1.000 2.37314 611 LEU B CA 1
ATOM 1370 C C . LEU B 1 18 ? 20.35293 13.05476 32.42281 1.000 5.50388 611 LEU B C 1
ATOM 1371 O O . LEU B 1 18 ? 19.83054 13.20665 33.52902 1.000 12.02844 611 LEU B O 1
ATOM 1387 N N . ASP B 1 19 ? 21.66834 12.94252 32.29442 1.000 13.09415 612 ASP B N 1
ATOM 1388 C CA . ASP B 1 19 ? 22.48680 12.97365 33.49524 1.000 14.89719 612 ASP B CA 1
ATOM 1389 C C . ASP B 1 19 ? 22.35168 14.31718 34.20190 1.000 19.16278 612 ASP B C 1
ATOM 1390 O O . ASP B 1 19 ? 22.07593 14.37202 35.40965 1.000 21.95497 612 ASP B O 1
ATOM 1399 N N . THR B 1 20 ? 22.48264 15.42222 33.45687 1.000 11.61382 613 THR B N 1
ATOM 1400 C CA . THR B 1 20 ? 22.45418 16.73108 34.10056 1.000 14.93059 613 THR B CA 1
ATOM 1401 C C . THR B 1 20 ? 21.10950 16.98646 34.77804 1.000 10.30846 613 THR B C 1
ATOM 1402 O O . THR B 1 20 ? 21.05580 17.44215 35.91860 1.000 9.53748 613 THR B O 1
ATOM 1413 N N . GLN B 1 21 ? 20.00781 16.73884 34.05075 1.000 10.25438 614 GLN B N 1
ATOM 1414 C CA . GLN B 1 21 ? 18.67073 16.85931 34.64711 1.000 10.62139 614 GLN B CA 1
ATOM 1415 C C . GLN B 1 21 ? 18.51827 16.06780 35.94008 1.000 7.81137 614 GLN B C 1
ATOM 1416 O O . GLN B 1 21 ? 18.00403 16.57889 36.93476 1.000 15.10853 614 GLN B O 1
ATOM 1430 N N . LYS B 1 22 ? 18.94926 14.81513 35.97384 1.000 7.84995 615 LYS B N 1
ATOM 1431 C CA A LYS B 1 22 ? 18.80544 14.02094 37.18238 0.404 8.63768 615 LYS B CA 1
ATOM 1432 C CA B LYS B 1 22 ? 18.80968 14.01784 37.17986 0.596 8.07049 615 LYS B CA 1
ATOM 1433 C C . LYS B 1 22 ? 19.60451 14.62067 38.33120 1.000 8.78899 615 LYS B C 1
ATOM 1434 O O . LYS B 1 22 ? 19.12106 14.69523 39.46481 1.000 10.67258 615 LYS B O 1
ATOM 1471 N N . GLU B 1 23 ? 20.82897 15.06210 38.06832 1.000 16.35320 616 GLU B N 1
ATOM 1472 C CA . GLU B 1 23 ? 21.62801 15.60091 39.15136 1.000 15.66438 616 GLU B CA 1
ATOM 1473 C C . GLU B 1 23 ? 20.95156 16.83526 39.74642 1.000 13.84823 616 GLU B C 1
ATOM 1474 O O . GLU B 1 23 ? 20.82381 16.96550 40.97468 1.000 20.49936 616 GLU B O 1
ATOM 1486 N N . LEU B 1 24 ? 20.46105 17.72802 38.89218 1.000 6.51681 617 LEU B N 1
ATOM 1487 C CA . LEU B 1 24 ? 19.87499 18.95222 39.42353 1.000 11.71361 617 LEU B CA 1
ATOM 1488 C C . LEU B 1 24 ? 18.53653 18.68083 40.11006 1.000 6.93751 617 LEU B C 1
ATOM 1489 O O . LEU B 1 24 ? 18.23282 19.27031 41.14400 1.000 7.73051 617 LEU B O 1
ATOM 1505 N N . LEU B 1 25 ? 17.69851 17.83061 39.52464 1.000 10.79733 618 LEU B N 1
ATOM 1506 C CA . LEU B 1 25 ? 16.46088 17.47273 40.21685 1.000 11.42036 618 LEU B CA 1
ATOM 1507 C C . LEU B 1 25 ? 16.70195 16.71944 41.52926 1.000 9.04652 618 LEU B C 1
ATOM 1508 O O . LEU B 1 25 ? 15.97070 16.92284 42.51352 1.000 11.91678 618 LEU B O 1
ATOM 1524 N N . GLU B 1 26 ? 17.72260 15.86651 41.59617 1.000 8.56582 619 GLU B N 1
ATOM 1525 C CA . GLU B 1 26 ? 18.03102 15.22008 42.86161 1.000 16.27284 619 GLU B CA 1
ATOM 1526 C C . GLU B 1 26 ? 18.46430 16.22651 43.89651 1.000 13.86698 619 GLU B C 1
ATOM 1527 O O . GLU B 1 26 ? 18.11837 16.08148 45.06269 1.000 16.65526 619 GLU 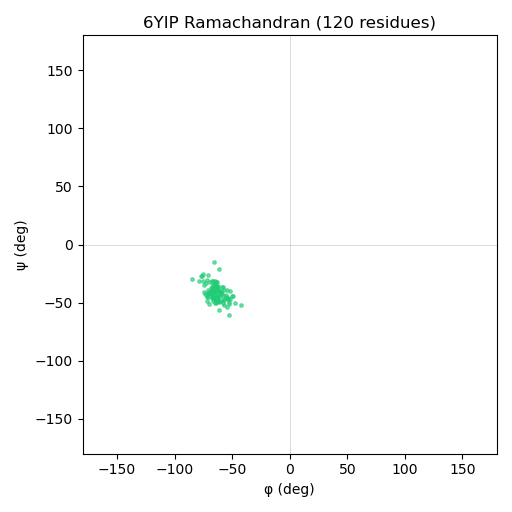B O 1
ATOM 1539 N N . GLU B 1 27 ? 19.12220 17.30951 43.48432 1.000 15.52833 620 GLU B N 1
ATOM 1540 C CA . GLU B 1 27 ? 19.46429 18.33748 44.46542 1.000 16.42187 620 GLU B CA 1
ATOM 1541 C C . GLU B 1 27 ? 18.21774 19.08170 44.93051 1.000 13.67590 620 GLU B C 1
ATOM 1542 O O . GLU B 1 27 ? 18.05345 19.36329 46.12240 1.000 14.24719 620 GLU B O 1
ATOM 1554 N N . MET B 1 28 ? 17.35563 19.46033 43.97308 1.000 5.16827 621 MET B N 1
ATOM 1555 C CA . MET B 1 28 ? 16.10132 20.11017 44.32615 1.000 17.76599 621 MET B CA 1
ATOM 1556 C C . MET B 1 28 ? 15.31558 19.27897 45.33953 1.000 11.05753 621 MET B C 1
ATOM 1557 O O . MET B 1 28 ? 14.82413 19.80551 46.34321 1.000 10.61433 621 MET B O 1
ATOM 1571 N N . TYR B 1 29 ? 15.19702 17.96799 45.09701 1.000 8.89451 622 TYR B N 1
ATOM 1572 C CA . TYR B 1 29 ? 14.41611 17.11932 46.00451 1.000 10.81230 622 TYR B CA 1
ATOM 1573 C C . TYR B 1 29 ? 15.10473 16.87136 47.35138 1.000 11.68405 622 TYR B C 1
ATOM 1574 O O . TYR B 1 29 ? 14.43437 16.74545 48.37786 1.000 8.42445 622 TYR B O 1
ATOM 1592 N N . GLU B 1 30 ? 16.42586 16.79532 47.37852 1.000 5.41425 623 GLU B N 1
ATOM 1593 C CA . GLU B 1 30 ? 17.15632 16.60905 48.60298 1.000 4.28251 623 GLU B CA 1
ATOM 1594 C C . GLU B 1 30 ? 16.98164 17.79475 49.53840 1.000 12.72316 623 GLU B C 1
ATOM 1595 O O . GLU B 1 30 ? 16.89338 17.62031 50.75426 1.000 12.03634 623 GLU B O 1
ATOM 1607 N N . GLU B 1 31 ? 16.89867 19.01377 48.97852 1.000 7.69977 624 GLU B N 1
ATOM 1608 C CA . GLU B 1 31 ? 16.61452 20.17735 49.79131 1.000 8.83087 624 GLU B CA 1
ATOM 1609 C C . GLU B 1 31 ? 15.21751 20.08300 50.36716 1.000 3.91167 624 GLU B C 1
ATOM 1610 O O . GLU B 1 31 ? 14.99379 20.40055 51.52909 1.000 11.13907 624 GLU B O 1
ATOM 1622 N N . LYS B 1 32 ? 14.23987 19.72206 49.52323 1.000 4.00935 625 LYS B N 1
ATOM 1623 C CA . LYS B 1 32 ? 12.90698 19.49549 50.08705 1.000 8.92397 625 LYS B CA 1
ATOM 1624 C C . LYS B 1 32 ? 12.94648 18.50332 51.24238 1.000 3.83643 625 LYS B C 1
ATOM 1625 O O . LYS B 1 32 ? 12.35614 18.74703 52.29796 1.000 9.03026 625 LYS B O 1
ATOM 1644 N N . LEU B 1 33 ? 13.66214 17.37665 51.07439 1.000 14.75706 626 LEU B N 1
ATOM 1645 C CA . LEU B 1 33 ? 13.68297 16.36755 52.12624 1.000 13.26139 626 LEU B CA 1
ATOM 1646 C C . LEU B 1 33 ? 14.32853 16.90163 53.39073 1.000 12.18922 626 LEU B C 1
ATOM 1647 O O . LEU B 1 33 ? 13.83334 16.67465 54.49699 1.000 10.00357 626 LEU B O 1
ATOM 1663 N N . ASN B 1 34 ? 15.40885 17.65200 53.24089 1.000 12.35842 627 ASN B N 1
ATOM 1664 C CA . ASN B 1 34 ? 16.06692 18.28301 54.37205 1.000 12.55627 627 ASN B CA 1
ATOM 1665 C C . ASN B 1 34 ? 15.17618 19.29714 55.08574 1.000 17.93854 627 ASN B C 1
ATOM 1666 O O . ASN B 1 34 ? 15.15278 19.34990 56.31489 1.000 14.91808 627 ASN B O 1
ATOM 1677 N N . ILE B 1 35 ? 14.48099 20.15300 54.34539 1.000 8.77206 628 ILE B N 1
ATOM 1678 C CA . ILE B 1 35 ? 13.58512 21.07892 55.01890 1.000 10.51399 628 ILE B CA 1
ATOM 1679 C C . ILE B 1 35 ? 12.60854 20.30052 55.89003 1.000 6.50890 628 ILE B C 1
ATOM 1680 O O . ILE B 1 35 ? 12.39516 20.63754 57.05747 1.000 9.24741 628 ILE B O 1
ATOM 1696 N N . LEU B 1 36 ? 12.03367 19.22546 55.34764 1.000 9.13974 629 LEU B N 1
ATOM 1697 C CA . LEU B 1 36 ? 11.14040 18.38605 56.16054 1.000 8.01207 629 LEU B CA 1
ATOM 1698 C C . LEU B 1 36 ? 11.87195 17.76982 57.34087 1.000 9.36639 629 LEU B C 1
ATOM 1699 O O . LEU B 1 36 ? 11.39688 17.83653 58.48089 1.000 9.52453 629 LEU B O 1
ATOM 1715 N N . LYS B 1 37 ? 13.04649 17.16430 57.09699 1.000 8.07942 630 LYS B N 1
ATOM 1716 C CA A LYS B 1 37 ? 13.80687 16.56848 58.18956 0.471 8.61946 630 LYS B CA 1
ATOM 1717 C CA B LYS B 1 37 ? 13.80449 16.56698 58.18839 0.529 8.82456 630 LYS B CA 1
ATOM 1718 C C . LYS B 1 37 ? 14.09667 17.58366 59.29147 1.000 12.89498 630 LYS B C 1
ATOM 1719 O O . LYS B 1 37 ? 13.93607 17.28936 60.47023 1.000 11.53520 630 LYS B O 1
ATOM 1754 N N . GLU B 1 38 ? 14.51726 18.79389 58.92328 1.000 9.44752 631 GLU B N 1
ATOM 1755 C CA . GLU B 1 38 ? 14.85658 19.78816 59.93251 1.000 7.42147 631 GLU B CA 1
ATOM 1756 C C . GLU B 1 38 ? 13.61878 20.30660 60.66160 1.000 2.57688 631 GLU B C 1
ATOM 1757 O O . GLU B 1 38 ? 13.64229 20.54516 61.87605 1.000 9.23706 631 GLU B O 1
ATOM 1769 N N . SER B 1 39 ? 12.52939 20.53130 59.93078 1.000 7.45873 632 SER B N 1
ATOM 1770 C CA A SER B 1 39 ? 11.34638 21.04238 60.60843 0.733 6.38558 632 SER B CA 1
ATOM 1771 C CA B SER B 1 39 ? 11.34931 21.04912 60.60686 0.267 6.13521 632 SER B CA 1
ATOM 1772 C C . SER B 1 39 ? 10.80112 20.03738 61.60332 1.000 4.91413 632 SER B C 1
ATOM 1773 O O . SER B 1 39 ? 10.43492 20.39426 62.71248 1.000 13.20857 632 SER B O 1
ATOM 1786 N N . LEU B 1 40 ? 10.73015 18.75842 61.19385 1.000 12.64169 633 LEU B N 1
ATOM 1787 C CA . LEU B 1 40 ? 10.18992 17.75209 62.10355 1.000 11.25776 633 LEU B CA 1
ATOM 1788 C C . LEU B 1 40 ? 11.09026 17.55484 63.29565 1.000 11.17504 633 LEU B C 1
ATOM 1789 O O . LEU B 1 40 ? 10.61764 17.46271 64.42930 1.000 7.82455 633 LEU B O 1
ATOM 1805 N N . THR B 1 41 ? 12.39471 17.49135 63.07285 1.000 13.03873 634 THR B N 1
ATOM 1806 C CA . THR B 1 41 ? 13.29013 17.27162 64.18956 1.000 10.18662 634 THR B CA 1
ATOM 1807 C C . THR B 1 41 ? 13.31906 18.43114 65.15999 1.000 6.77198 634 THR B C 1
ATOM 1808 O O . THR B 1 41 ? 13.52014 18.22637 66.34505 1.000 11.88743 634 THR B O 1
ATOM 1819 N N . SER B 1 42 ? 13.12974 19.65308 64.69034 1.000 7.17395 635 SER B N 1
ATOM 1820 C CA . SER B 1 42 ? 13.05284 20.75563 65.62883 1.000 14.43608 635 SER B CA 1
ATOM 1821 C C . SER B 1 42 ? 11.77816 20.63469 66.43555 1.000 4.83937 635 SER B C 1
ATOM 1822 O O . SER B 1 42 ? 11.78002 20.82093 67.64323 1.000 8.76428 635 SER B O 1
ATOM 1830 N N . PHE B 1 43 ? 10.67675 20.27440 65.77695 1.000 9.70000 636 PHE B N 1
ATOM 1831 C CA . PHE B 1 43 ? 9.45275 20.06345 66.54509 1.000 13.26072 636 PHE B CA 1
ATOM 1832 C C . PHE B 1 43 ? 9.62695 18.94981 67.55007 1.000 17.86004 636 PHE B C 1
ATOM 1833 O O . PHE B 1 43 ? 9.16372 19.05092 68.69271 1.000 16.01159 636 PHE B O 1
ATOM 1850 N N . TYR B 1 44 ? 10.26240 17.85418 67.15012 1.000 14.61838 637 TYR B N 1
ATOM 1851 C CA . TYR B 1 44 ? 10.28994 16.73326 68.07644 1.000 12.39306 637 TYR B CA 1
ATOM 1852 C C . TYR B 1 44 ? 11.27396 16.95505 69.21012 1.000 5.63066 637 TYR B C 1
ATOM 1853 O O . TYR B 1 44 ? 11.01729 16.51751 70.32271 1.000 7.46516 637 TYR B O 1
ATOM 1871 N N . GLN B 1 45 ? 12.36579 17.67949 68.95808 1.000 9.37692 638 GLN B N 1
ATOM 1872 C CA . GLN B 1 45 ? 13.35718 17.91751 69.99206 1.000 12.80700 638 GLN B CA 1
ATOM 1873 C C . GLN B 1 45 ? 12.83114 18.87057 71.04650 1.000 11.16288 638 GLN B C 1
ATOM 1874 O O . GLN B 1 45 ? 13.23755 18.78489 72.20747 1.000 12.35879 638 GLN B O 1
ATOM 1888 N N . GLU B 1 46 ? 11.88891 19.73576 70.66544 1.000 9.89922 639 GLU B N 1
ATOM 1889 C CA . GLU B 1 46 ? 11.19578 20.56128 71.63383 1.000 11.74253 639 GLU B CA 1
ATOM 1890 C C . GLU B 1 46 ? 10.36432 19.70089 72.56159 1.000 10.22486 639 GLU B C 1
ATOM 1891 O O . GLU B 1 46 ? 10.35308 19.89862 73.78724 1.000 12.79370 639 GLU B O 1
ATOM 1903 N N . GLU B 1 47 ? 9.63023 18.75581 71.97219 1.000 7.99414 640 GLU B N 1
ATOM 1904 C CA . GLU B 1 47 ? 8.83291 17.86628 72.78278 1.000 8.03727 640 GLU B CA 1
ATOM 1905 C C . GLU B 1 47 ? 9.70803 17.01389 73.67637 1.000 12.69226 640 GLU B C 1
ATOM 1906 O O . GLU B 1 47 ? 9.37134 16.78722 74.83624 1.000 15.11497 640 GLU B O 1
ATOM 1918 N N . ILE B 1 48 ? 10.83342 16.54322 73.14970 1.000 10.04225 641 ILE B N 1
ATOM 1919 C CA . ILE B 1 48 ? 11.75328 15.77657 73.97405 1.000 6.60958 641 ILE B CA 1
ATOM 1920 C C . ILE B 1 48 ? 12.30507 16.63857 75.10151 1.000 3.19817 641 ILE B C 1
ATOM 1921 O O . ILE B 1 48 ? 12.51029 16.16858 76.22079 1.000 11.10784 641 ILE B O 1
ATOM 1937 N N . GLN B 1 49 ? 12.53888 17.91956 74.81893 1.000 11.80850 642 GLN B N 1
ATOM 1938 C CA . GLN B 1 49 ? 13.14733 18.77105 75.85053 1.000 13.84174 642 GLN B CA 1
ATOM 1939 C C . GLN B 1 49 ? 12.15903 19.06945 76.95969 1.000 1.19152 642 GLN B C 1
ATOM 1940 O O . GLN B 1 49 ? 12.51923 19.06852 78.14482 1.000 7.34472 642 GLN B O 1
ATOM 1954 N N . GLU B 1 50 ? 10.91096 19.38234 76.59344 1.000 14.60826 643 GLU B N 1
ATOM 1955 C CA . GLU B 1 50 ? 9.89546 19.56389 77.61182 1.000 5.19049 643 GLU B CA 1
ATOM 1956 C C . GLU B 1 50 ? 9.80951 18.34382 78.52626 1.000 5.10932 643 GLU B C 1
ATOM 1957 O O . GLU B 1 50 ? 9.56894 18.47885 79.71656 1.000 10.90651 643 GLU B O 1
ATOM 1969 N N . ARG B 1 51 ? 9.94437 17.15095 77.95300 1.000 10.25195 644 ARG B N 1
ATOM 1970 C CA . ARG B 1 51 ? 9.83796 15.97439 78.79887 1.000 11.44286 644 ARG B CA 1
ATOM 1971 C C . ARG B 1 51 ? 11.09215 15.80304 79.63404 1.000 9.93821 644 ARG B C 1
ATOM 1972 O O . ARG B 1 51 ? 11.01941 15.35910 80.78336 1.000 14.25415 644 ARG B O 1
ATOM 1993 N N . ASP B 1 52 ? 12.25136 16.15126 79.08353 1.000 14.94611 645 ASP B N 1
ATOM 1994 C CA . ASP B 1 52 ? 13.46277 16.02134 79.88289 1.000 11.06225 645 ASP B CA 1
ATOM 1995 C C . ASP B 1 52 ? 13.40440 16.92958 81.09428 1.000 16.76296 645 ASP B C 1
ATOM 1996 O O . ASP B 1 52 ? 13.91582 16.58666 82.16527 1.000 19.68878 645 ASP B O 1
ATOM 2005 N N . GLU B 1 53 ? 12.82829 18.11855 80.94097 1.000 12.69956 646 GLU B N 1
ATOM 2006 C CA A GLU B 1 53 ? 12.77141 19.04249 82.07178 0.546 17.82461 646 GLU B CA 1
ATOM 2007 C CA B GLU B 1 53 ? 12.78943 19.02713 82.08519 0.454 17.80063 646 GLU B CA 1
ATOM 2008 C C . GLU B 1 53 ? 11.84352 18.52563 83.15777 1.000 15.91995 646 GLU B C 1
ATOM 2009 O O . GLU B 1 53 ? 12.11343 18.71429 84.34776 1.000 15.19918 646 GLU B O 1
ATOM 2032 N N . LYS B 1 54 ? 10.74441 17.87880 82.77815 1.000 15.47458 647 LYS B N 1
ATOM 2033 C CA . LYS B 1 54 ? 9.87888 17.27950 83.76746 1.000 10.92711 647 LYS B CA 1
ATOM 2034 C C . LYS B 1 54 ? 10.58806 16.11986 84.45499 1.000 12.77710 647 LYS B C 1
ATOM 2035 O O . LYS B 1 54 ? 10.43578 15.90300 85.65376 1.000 20.98266 647 LYS B O 1
ATOM 2054 N N . ILE B 1 55 ? 11.37431 15.36171 83.71514 1.000 14.40154 648 ILE B N 1
ATOM 2055 C CA . ILE B 1 55 ? 12.07823 14.26487 84.37013 1.000 10.71263 648 ILE B CA 1
ATOM 2056 C C . ILE B 1 55 ? 13.06325 14.81168 85.38902 1.000 10.02584 648 ILE B C 1
ATOM 2057 O O . ILE B 1 55 ? 13.22173 14.25493 86.47841 1.000 11.45080 648 ILE B O 1
ATOM 2073 N N . GLU B 1 56 ? 13.71439 15.92841 85.07187 1.000 23.86107 649 GLU B N 1
ATOM 2074 C CA . GLU B 1 56 ? 14.63964 16.53728 86.01985 1.000 24.83141 649 GLU B CA 1
ATOM 2075 C C . GLU B 1 56 ? 13.92411 16.97758 87.28483 1.000 15.96573 649 GLU B C 1
ATOM 2076 O O . GLU B 1 56 ? 14.35965 16.66904 88.39171 1.000 17.03387 649 GLU B O 1
ATOM 2088 N N . GLU B 1 57 ? 12.80530 17.69028 87.13953 1.000 18.45192 650 GLU B N 1
ATOM 2089 C CA . GLU B 1 57 ? 12.01328 18.05963 88.30903 1.000 16.46920 650 GLU B CA 1
ATOM 2090 C C . GLU B 1 57 ? 11.64561 16.84222 89.14487 1.000 23.78306 650 GLU B C 1
ATOM 2091 O O . GLU B 1 57 ? 11.85805 16.82152 90.36043 1.000 27.39551 650 GLU B O 1
ATOM 2103 N N . LEU B 1 58 ? 11.03200 15.83369 88.52957 1.000 21.85205 651 LEU B N 1
ATOM 2104 C CA . LEU B 1 58 ? 10.60419 14.69100 89.32509 1.000 7.40964 651 LEU B CA 1
ATOM 2105 C C . LEU B 1 58 ? 11.80670 14.02699 90.00130 1.000 10.11998 651 LEU B C 1
ATOM 2106 O O . LEU B 1 58 ? 11.72816 13.60234 91.15419 1.000 11.99295 651 LEU B O 1
ATOM 2122 N N . GLU B 1 59 ? 12.92665 13.91154 89.28508 1.000 20.25732 652 GLU B N 1
ATOM 2123 C CA . GLU B 1 59 ? 14.10973 13.30879 89.89157 1.000 13.65199 652 GLU B CA 1
ATOM 2124 C C . GLU B 1 59 ? 14.54243 14.05526 91.15515 1.000 10.71157 652 GLU B C 1
ATOM 2125 O O . GLU B 1 59 ? 14.79049 13.44335 92.19470 1.000 24.86260 652 GLU B O 1
ATOM 2137 N N . ALA B 1 60 ? 14.62714 15.38249 91.08569 1.000 14.34236 653 ALA B N 1
ATOM 2138 C CA . ALA B 1 60 ? 14.97473 16.18439 92.25675 1.000 14.83859 653 ALA B CA 1
ATOM 2139 C C . ALA B 1 60 ? 14.00426 15.95529 93.40844 1.000 21.22271 653 ALA B C 1
ATOM 2140 O O . ALA B 1 60 ? 14.41783 15.71874 94.54871 1.000 36.03199 653 ALA B O 1
ATOM 2147 N N . LEU B 1 61 ? 12.70418 16.05322 93.14331 1.000 23.90731 654 LEU B N 1
ATOM 2148 C CA . LEU B 1 61 ? 11.73157 15.72760 94.17474 1.000 26.86456 654 LEU B CA 1
ATOM 2149 C C . LEU B 1 61 ? 11.99472 14.35214 94.77982 1.000 29.25618 654 LEU B C 1
ATOM 2150 O O . LEU B 1 61 ? 11.83054 14.15062 95.98644 1.000 25.97876 654 LEU B O 1
ATOM 2166 N N . LEU B 1 62 ? 12.36395 13.37805 93.95416 1.000 19.40224 655 LEU B N 1
ATOM 2167 C CA . LEU B 1 62 ? 12.64952 12.05354 94.50016 1.000 18.79751 655 LEU B CA 1
ATOM 2168 C C . LEU B 1 62 ? 13.87347 12.09547 95.40741 1.000 25.39150 655 LEU B C 1
ATOM 2169 O O . LEU B 1 62 ? 13.85762 11.54587 96.51113 1.000 29.44039 655 LEU B O 1
ATOM 2185 N N . GLN B 1 63 ? 14.95450 12.73373 94.95232 1.000 23.82117 656 GLN B N 1
ATOM 2186 C CA . GLN B 1 63 ? 16.10085 12.92365 95.82892 1.000 25.40828 656 GLN B CA 1
ATOM 2187 C C . GLN B 1 63 ? 15.60228 13.32228 97.20935 1.000 33.64776 656 GLN B C 1
ATOM 2188 O O . GLN B 1 63 ? 15.93520 12.69663 98.22139 1.000 35.82973 656 GLN B O 1
ATOM 2202 N N . GLU B 1 64 ? 14.74770 14.34833 97.24455 1.000 25.37566 657 GLU B N 1
ATOM 2203 C CA A GLU B 1 64 ? 14.34197 14.91471 98.52163 0.456 20.52765 657 GLU B CA 1
ATOM 2204 C CA B GLU B 1 64 ? 14.32171 14.92679 98.51046 0.544 19.12714 657 GLU B CA 1
ATOM 2205 C C . GLU B 1 64 ? 13.48397 13.94726 99.31107 1.000 26.90900 657 GLU B C 1
ATOM 2206 O O . GLU B 1 64 ? 13.68632 13.78781 100.51794 1.000 42.18368 657 GLU B O 1
ATOM 2229 N N . ALA B 1 65 ? 12.53991 13.26925 98.66038 1.000 16.45358 658 ALA B N 1
ATOM 2230 C CA . ALA B 1 65 ? 11.65657 12.39803 99.43696 1.000 18.57030 658 ALA B CA 1
ATOM 2231 C C . ALA B 1 65 ? 12.42684 11.25805 100.09934 1.000 20.40619 658 ALA B C 1
ATOM 2232 O O . ALA B 1 65 ? 12.14107 10.89899 101.24762 1.000 23.41844 658 ALA B O 1
ATOM 2239 N N . ARG B 1 66 ? 13.41481 10.68119 99.40867 1.000 38.11132 659 ARG B N 1
ATOM 2240 C CA . ARG B 1 66 ? 14.24030 9.64160 100.02928 1.000 45.24759 659 ARG B CA 1
ATOM 2241 C C . ARG B 1 66 ? 15.04651 10.19472 101.20584 1.000 44.49288 659 ARG B C 1
ATOM 2242 O O . ARG B 1 66 ? 15.13267 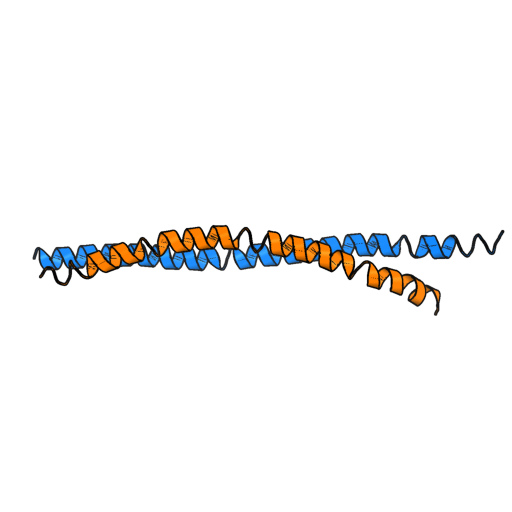9.57266 102.27202 1.000 45.03371 659 ARG B O 1
ATOM 2263 N N . GLN B 1 67 ? 15.67926 11.34977 101.00549 1.000 36.99886 660 GLN B N 1
ATOM 2264 C CA . GLN B 1 67 ? 16.35666 12.08440 102.05416 1.000 49.66101 660 GLN B CA 1
ATOM 2265 C C . GLN B 1 67 ? 15.38159 12.60472 103.10433 1.000 60.25521 660 GLN B C 1
ATOM 2266 O O . GLN B 1 67 ? 15.78865 12.89941 104.22863 1.000 61.63694 660 GLN B O 1
ATOM 2280 N N . GLN B 1 68 ? 14.09320 12.60972 102.78582 1.000 63.31372 661 GLN B N 1
ATOM 2281 C CA . GLN B 1 68 ? 13.07354 13.08326 103.71888 1.000 53.94021 661 GLN B CA 1
ATOM 2282 C C . GLN B 1 68 ? 13.01313 12.23109 104.98503 1.000 72.41549 661 GLN B C 1
ATOM 2283 O O . GLN B 1 68 ? 12.81933 12.76349 106.08377 1.000 88.79928 661 GLN B O 1
ATOM 2287 N N . SER B 1 69 ? 13.29687 10.92897 104.89376 1.000 64.89286 662 SER B N 1
ATOM 2288 C CA . SER B 1 69 ? 13.30896 10.05845 106.09474 1.000 67.38962 662 SER B CA 1
ATOM 2289 C C . SER B 1 69 ? 14.76106 9.68714 106.34838 1.000 62.61187 662 SER B C 1
ATOM 2290 O O . SER B 1 69 ? 15.59115 10.55526 106.62760 1.000 42.40973 662 SER B O 1
#

Radius of gyration: 29.12 Å; Cα contacts (8 Å, |Δi|>4): 65; chains: 2; bounding box: 21×16×103 Å

B-factor: mean 24.66, std 17.64, range [0.1, 118.74]

InterPro domains:
  IPR001752 Kinesin motor domain [PF00225] (70-506)
  IPR001752 Kinesin motor domain [PR00380] 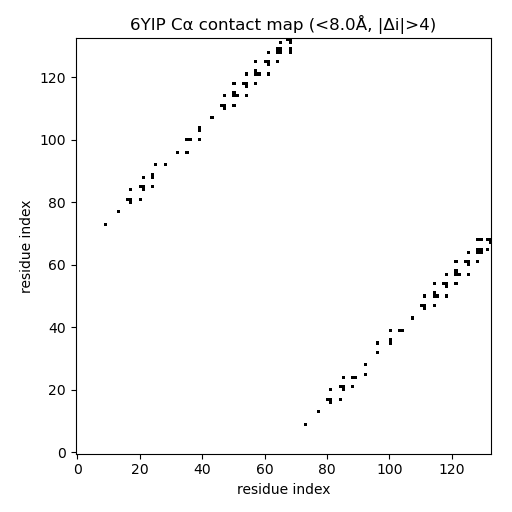(151-172)
  IPR001752 Kinesin motor domain [PR00380] (371-388)
  IPR001752 Kinesin motor domain [PR00380] (403-421)
  IPR001752 Kinesin motor domain [PR00380] (457-478)
  IPR001752 Kinesin motor domain [PS50067] (64-507)
  IPR001752 Kinesin motor domain [SM00129] (62-515)
  IPR019821 Kinesin motor domain, conserved site [PS00411] (402-413)
  IPR027417 P-loop containing nucleoside triphosphate hydrolase [SSF52540] (39-506)
  IPR036961 Kinesin motor domain superfamily [G3DSA:3.40.850.10] (63-514)
  IPR047149 Kinesin-like protein KIF11-like [PTHR47970] (62-824)

Foldseek 3Di:
DVVVVVVVVVVVVVVVVVVVVVVVVVVVVVVVVVVVVVVVVVVVVVVVVVVVVVVVVVVVVVVVVVVVVVD/DVVCVVVVVVVVVVVVVVVVVVVVVVVVVVVVVVVVVVVVVVVVVVVVVVVVVVVVVVVVVD

GO terms:
  GO:0001578 microtubule bundle formation (P, IDA)
  GO:0005819 spindle (C, IDA)
  GO:0030496 midbody (C, IDA)
  GO:0032465 regulation of cytokinesis (P, IDA)
  GO:0061952 midbody abscission (P, IMP)
  GO:0000281 mitotic cytokinesis (P, IMP)
  GO:0005515 protein binding (F, IPI)
  GO:0019901 protein kinase binding (F, IPI)
  GO:0005654 nucleoplasm (C, TAS)
  GO:0072686 mitotic spindle (C, IDA)

Sequence (133 aa):
GPMVEQQMMQQREQWCSSEHLDTQKELLEEMYEEKLNILKESLTSSFYQEEIQERDEKIEELEALLQEARQQSVAQQREQWCSEHLDTQKKELLEEMYEEKLNILKKESSLTSFYQEEIQERDEEKIEELEALLQEEARQQS

Solvent-accessible surface area: 9914 Å² total; per-residue (Å²): 79,108,166,85,112,115,95,108,100,63,97,100,79,4,45,94,88,41,67,80,33,95,102,91,6,80,104,102,34,91,92,107,32,78,93,26,91,110,62,20,50,60,112,18,71,104,48,25,99,116,58,57,104,89,19,110,96,6,69,64,51,13,103,72,4,111,109,118,40,140,115,129,139,67,104,110,73,2,35,105,87,31,84,67,33,74,93,101,29,83,99,83,24,71,104,96,7,38,109,39,87,110,71,41,26,60,101,22,105,121,51,17,85,122,52,46,87,68,20,120,103,9,70,47,80,16,121,90,7,122,131,62,106

Organism: Homo sapiens (NCBI:txid9606)

Secondary structure (DSSP, 8-state):
-HHHHHHHHHHHHHHHHHHHHHHHHHHHHHHHHHHHHHHHHHHHHHHHHHHHHHHHHHHHHHHHHHHHHH-/-HHHHHHHHHHHHHHHHHHHHHHHHHHHHHHHHHHHHHHHHHHHHHHHHHHHHHHHHHHHH-